Protein AF-E7G6B2-F1 (afdb_monomer)

pLDDT: mean 91.94, std 8.9, range [51.59, 98.62]

Organism: NCBI:txid100884

Radius of gyration: 16.3 Å; Cα contacts (8 Å, |Δi|>4): 156; chains: 1; bounding box: 40×24×42 Å

Secondary structure (DSSP, 8-state):
-HHHHHHHHHHHHHHHGGGSEEE--STTSPPEEGGGGGGSHHHHHHHHHHHHHHH---THHHHHHHHHHHHHHHHHHHHHHHHHHIIIIISS--HHHHHHTB-HHHHHHHHHHHHHHHHHHHHHHHHHT--

Solvent-accessible surface area (backbone atoms only — not comparable to full-atom values): 6876 Å² total; per-residue (Å²): 108,76,66,46,52,53,51,49,50,41,48,49,59,26,56,57,40,24,81,36,54,23,35,33,70,47,95,92,46,70,74,39,42,38,55,61,52,62,74,36,68,65,34,44,50,14,52,51,32,26,53,47,20,55,71,49,82,60,60,72,54,15,55,50,40,19,48,51,7,47,52,38,36,56,54,41,54,52,48,44,55,60,44,59,52,24,87,75,74,66,74,48,87,47,69,67,58,36,61,69,24,46,34,73,47,38,58,50,27,55,49,36,47,52,51,36,44,52,52,49,52,57,58,50,55,58,48,72,75,74,110

Foldseek 3Di:
DVLLVVLVVLLVVLVVLQQDFFFQQDDPGDTDGNCVLVVDVQLVCLSVQLNQLSPDDPQVVSLVSNLSSLVSNLVSLVVCLQPVCCVRPDVDTDNVNSVVGTDPSSVVSNVSSVVSSVSSVVSSVVVVVVD

Sequence (131 aa):
MKRKIIMSVALSLSLLTMLLPWFGGMKGVEEVYGVILLDNPVALTCIILAFVGIWTNFGYNSEIIGSIGMIGIIVMEIYEFMTWHILTISGQFDLNLSIALCYPEFYLALVCIVVTYIIYKYTNKKMNLTQ

Structure (mmCIF, N/CA/C/O backbone):
data_AF-E7G6B2-F1
#
_entry.id   AF-E7G6B2-F1
#
loop_
_atom_site.group_PDB
_atom_site.id
_atom_site.type_symbol
_atom_site.label_atom_id
_atom_site.label_alt_id
_atom_site.label_comp_id
_atom_site.label_asym_id
_atom_site.label_entity_id
_atom_site.label_seq_id
_atom_site.pdbx_PDB_ins_code
_atom_site.Cartn_x
_atom_site.Cartn_y
_atom_site.Cartn_z
_atom_site.occupancy
_atom_site.B_iso_or_equiv
_atom_site.auth_seq_id
_atom_site.auth_comp_id
_atom_site.auth_asym_id
_atom_site.auth_atom_id
_atom_site.pdbx_PDB_model_num
ATOM 1 N N . MET A 1 1 ? -12.379 -4.450 21.801 1.00 82.56 1 MET A N 1
ATOM 2 C CA . MET A 1 1 ? -11.326 -5.475 21.605 1.00 82.56 1 MET A CA 1
ATOM 3 C C . MET A 1 1 ? -11.567 -6.366 20.389 1.00 82.56 1 MET A C 1
ATOM 5 O O . MET A 1 1 ? -10.812 -6.222 19.442 1.00 82.56 1 MET A O 1
ATOM 9 N N . LYS A 1 2 ? -12.627 -7.195 20.331 1.00 85.75 2 LYS A N 1
ATOM 10 C CA . LYS A 1 2 ? -12.868 -8.127 19.197 1.00 85.75 2 LYS A CA 1
ATOM 11 C C . LYS A 1 2 ? -12.758 -7.485 17.799 1.00 85.75 2 LYS A C 1
ATOM 13 O O . LYS A 1 2 ? -12.092 -8.022 16.928 1.00 85.75 2 LYS A O 1
ATOM 18 N N . ARG A 1 3 ? -13.343 -6.298 17.603 1.00 85.88 3 ARG A N 1
ATOM 19 C CA . ARG A 1 3 ? -13.288 -5.559 16.324 1.00 85.88 3 ARG A CA 1
ATOM 20 C C . ARG A 1 3 ? -11.881 -5.091 15.941 1.00 85.88 3 ARG A C 1
ATOM 22 O O . ARG A 1 3 ? -11.506 -5.216 14.787 1.00 85.88 3 ARG A O 1
ATOM 29 N N . LYS A 1 4 ? -11.098 -4.595 16.907 1.00 90.81 4 LYS A N 1
ATOM 30 C CA . LYS A 1 4 ? -9.705 -4.168 16.682 1.00 90.81 4 LYS A CA 1
ATOM 31 C C . LYS A 1 4 ? -8.833 -5.336 16.233 1.00 90.81 4 LYS A C 1
ATOM 33 O O . LYS A 1 4 ? -8.022 -5.173 15.331 1.00 90.81 4 LYS A O 1
ATOM 38 N N . ILE A 1 5 ? -9.068 -6.517 16.810 1.00 93.00 5 ILE A N 1
ATOM 39 C CA . ILE A 1 5 ? -8.406 -7.759 16.401 1.00 93.00 5 ILE A CA 1
ATOM 40 C C . ILE A 1 5 ? -8.776 -8.097 14.954 1.00 93.00 5 ILE A C 1
ATOM 42 O O . ILE A 1 5 ? -7.878 -8.287 14.149 1.00 93.00 5 ILE A O 1
ATOM 46 N N . ILE A 1 6 ? -10.067 -8.087 14.598 1.00 92.06 6 ILE A N 1
ATOM 47 C CA . ILE A 1 6 ? -10.513 -8.357 13.217 1.00 92.06 6 ILE A CA 1
ATOM 48 C C . ILE A 1 6 ? -9.863 -7.386 12.221 1.00 92.06 6 ILE A C 1
ATOM 50 O O . ILE A 1 6 ? -9.334 -7.824 11.207 1.00 92.06 6 ILE A O 1
ATOM 54 N N . MET A 1 7 ? -9.854 -6.083 12.523 1.00 94.25 7 MET A N 1
ATOM 55 C CA . MET A 1 7 ? -9.229 -5.070 11.660 1.00 94.25 7 MET A CA 1
ATOM 56 C C . MET A 1 7 ? -7.711 -5.253 11.554 1.00 94.25 7 MET A C 1
ATOM 58 O O . MET A 1 7 ? -7.160 -5.094 10.472 1.00 94.25 7 MET A O 1
ATOM 62 N N . SER A 1 8 ? -7.043 -5.624 12.650 1.00 95.50 8 SER A N 1
ATOM 63 C CA . SER A 1 8 ? -5.602 -5.907 12.633 1.00 95.50 8 SER A CA 1
ATOM 64 C C . SER A 1 8 ? -5.293 -7.141 11.792 1.00 95.50 8 SER A C 1
ATOM 66 O O . SER A 1 8 ? -4.375 -7.099 10.990 1.00 95.50 8 SER A O 1
ATOM 68 N N . VAL A 1 9 ? -6.088 -8.208 11.921 1.00 95.50 9 VAL A N 1
ATOM 69 C CA . VAL A 1 9 ? -5.939 -9.423 11.107 1.00 95.50 9 VAL A CA 1
ATOM 70 C C . VAL A 1 9 ? -6.158 -9.113 9.628 1.00 95.50 9 VAL A C 1
ATOM 72 O O . VAL A 1 9 ? -5.355 -9.540 8.809 1.00 95.50 9 VAL A O 1
ATOM 75 N N . ALA A 1 10 ? -7.191 -8.339 9.280 1.00 96.19 10 ALA A N 1
ATOM 76 C CA . ALA A 1 10 ? -7.437 -7.926 7.898 1.00 96.19 10 ALA A CA 1
ATOM 77 C C . ALA A 1 10 ? -6.262 -7.114 7.325 1.00 96.19 10 ALA A C 1
ATOM 79 O O . ALA A 1 10 ? -5.782 -7.426 6.239 1.00 96.19 10 ALA A O 1
ATOM 80 N N . LEU A 1 11 ? -5.747 -6.141 8.090 1.00 97.69 11 LEU A N 1
ATOM 81 C CA . LEU A 1 11 ? -4.570 -5.362 7.701 1.00 97.69 11 LEU A CA 1
ATOM 82 C C . LEU A 1 11 ? -3.326 -6.247 7.546 1.00 97.69 11 LEU A C 1
ATOM 84 O O . LEU A 1 11 ? -2.618 -6.134 6.553 1.00 97.69 11 LEU A O 1
ATOM 88 N N . SER A 1 12 ? -3.064 -7.159 8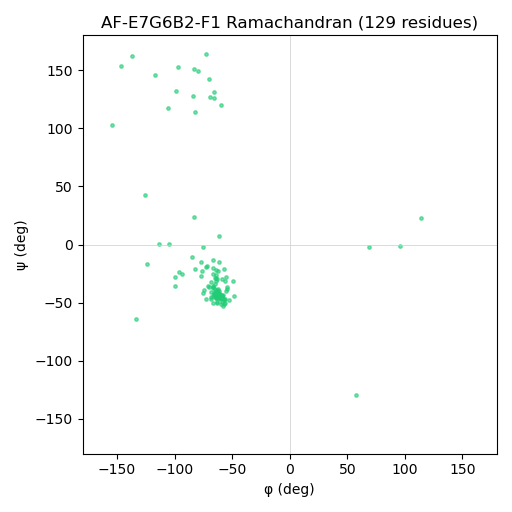.483 1.00 97.44 12 SER A N 1
ATOM 89 C CA . SER A 1 12 ? -1.939 -8.090 8.379 1.00 97.44 12 SER A CA 1
ATOM 90 C C . SER A 1 12 ? -2.055 -8.987 7.150 1.00 97.44 12 SER A C 1
ATOM 92 O O . SER A 1 12 ? -1.079 -9.129 6.427 1.00 97.44 12 SER A O 1
ATOM 94 N N . LEU A 1 13 ? -3.237 -9.544 6.866 1.00 96.31 13 LEU A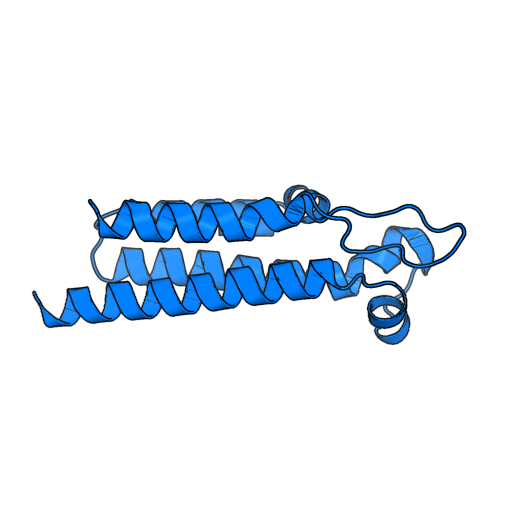 N 1
ATOM 95 C CA . LEU A 1 13 ? -3.463 -10.356 5.668 1.00 96.31 13 LEU A CA 1
ATOM 96 C C . LEU A 1 13 ? -3.237 -9.553 4.382 1.00 96.31 13 LEU A C 1
ATOM 98 O O . LEU A 1 13 ? -2.620 -10.079 3.462 1.00 96.31 13 LEU A O 1
ATOM 102 N N . SER A 1 14 ? -3.668 -8.287 4.329 1.00 96.88 14 SER A N 1
ATOM 103 C CA . SER A 1 14 ? -3.372 -7.428 3.178 1.00 96.88 14 SER A CA 1
ATOM 104 C C . SER A 1 14 ? -1.893 -7.073 3.061 1.00 96.88 14 SER A C 1
ATOM 106 O O . SER A 1 14 ? -1.409 -6.942 1.955 1.00 96.88 14 SER A O 1
ATOM 108 N N . LEU A 1 15 ? -1.150 -6.942 4.162 1.00 97.38 15 LEU A N 1
ATOM 109 C CA . LEU A 1 15 ? 0.291 -6.670 4.092 1.00 97.38 15 LEU A CA 1
ATOM 110 C C . LEU A 1 15 ? 1.103 -7.925 3.738 1.00 97.38 15 LEU A C 1
ATOM 112 O O . LEU A 1 15 ? 2.162 -7.820 3.133 1.00 97.38 15 LEU A O 1
ATOM 116 N N . LEU A 1 16 ? 0.615 -9.127 4.067 1.00 97.19 16 LEU A N 1
ATOM 117 C CA . LEU A 1 16 ? 1.293 -10.381 3.716 1.00 97.19 16 LEU A CA 1
ATOM 118 C C . LEU A 1 16 ? 1.371 -10.618 2.202 1.00 97.19 16 LEU A C 1
ATOM 120 O O . LEU A 1 16 ? 2.260 -11.343 1.760 1.00 97.19 16 LEU A O 1
ATOM 124 N N . THR A 1 17 ? 0.509 -9.993 1.395 1.00 96.69 17 THR A N 1
ATOM 125 C CA . THR A 1 17 ? 0.611 -10.064 -0.073 1.00 96.69 17 THR A CA 1
ATOM 126 C C . THR A 1 17 ? 1.860 -9.361 -0.613 1.00 96.69 17 THR A C 1
ATOM 128 O O . THR A 1 17 ? 2.228 -9.596 -1.760 1.00 96.69 17 THR A O 1
ATOM 131 N N . MET A 1 18 ? 2.555 -8.549 0.195 1.00 97.00 18 MET A N 1
ATOM 132 C CA . MET A 1 18 ? 3.861 -7.972 -0.155 1.00 97.00 18 MET A CA 1
ATOM 133 C C . MET A 1 18 ? 4.967 -9.028 -0.275 1.00 97.00 18 MET A C 1
ATOM 135 O O . MET A 1 18 ? 5.984 -8.780 -0.914 1.00 97.00 18 MET A O 1
ATOM 139 N N . LEU A 1 19 ? 4.781 -10.212 0.319 1.00 96.88 19 LEU A N 1
ATOM 140 C CA . LEU A 1 19 ? 5.724 -11.331 0.204 1.00 96.88 19 LEU A CA 1
ATOM 141 C C . LEU A 1 19 ? 5.652 -12.039 -1.157 1.00 96.88 19 LEU A C 1
ATOM 143 O O . LEU A 1 19 ? 6.398 -12.985 -1.391 1.00 96.88 19 LEU A O 1
ATOM 147 N N . LEU A 1 20 ? 4.742 -11.611 -2.031 1.00 96.81 20 LEU A N 1
ATOM 148 C CA . LEU A 1 20 ? 4.576 -12.139 -3.377 1.00 96.81 20 LEU A CA 1
ATOM 149 C C . LEU A 1 20 ? 5.315 -11.255 -4.399 1.00 96.81 20 LEU A C 1
ATOM 151 O O . LEU A 1 20 ? 5.471 -10.049 -4.162 1.00 96.81 20 LEU A O 1
ATOM 155 N N . PRO A 1 21 ? 5.746 -11.821 -5.539 1.00 96.38 21 PRO A N 1
ATOM 156 C CA . PRO A 1 21 ? 6.301 -11.035 -6.634 1.00 96.38 21 PRO A CA 1
ATOM 157 C C . PRO A 1 21 ? 5.212 -10.129 -7.218 1.00 96.38 21 PRO A C 1
ATOM 159 O O . PRO A 1 21 ? 4.137 -10.596 -7.577 1.00 96.38 21 PRO A O 1
ATOM 162 N N . TRP A 1 22 ? 5.465 -8.825 -7.302 1.00 96.44 22 TRP A N 1
ATOM 163 C CA . TRP A 1 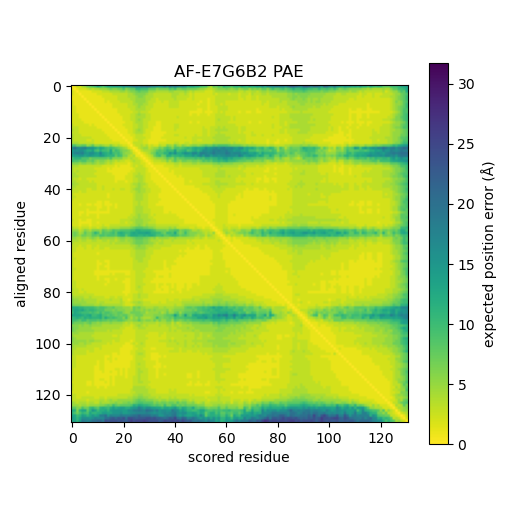22 ? 4.525 -7.857 -7.880 1.00 96.44 22 TRP A CA 1
ATOM 164 C C . TRP A 1 22 ? 4.884 -7.503 -9.317 1.00 96.44 22 TRP A C 1
ATOM 166 O O . TRP A 1 22 ? 3.986 -7.318 -10.141 1.00 96.44 22 TRP A O 1
ATOM 176 N N . PHE A 1 23 ? 6.180 -7.439 -9.632 1.00 95.00 23 PHE A N 1
ATOM 177 C CA . PHE A 1 23 ? 6.665 -7.032 -10.949 1.00 95.00 23 PHE A CA 1
ATOM 178 C C . PHE A 1 23 ? 7.814 -7.913 -11.452 1.00 95.00 23 PHE A C 1
ATOM 180 O O . PHE A 1 23 ? 8.464 -8.605 -10.670 1.00 95.00 23 PHE A O 1
ATOM 187 N N . GLY A 1 24 ? 8.080 -7.866 -12.760 1.00 90.50 24 GLY A N 1
ATOM 188 C CA . GLY A 1 24 ? 9.209 -8.566 -13.391 1.00 90.50 24 GLY A CA 1
ATOM 189 C C . GLY A 1 24 ? 8.822 -9.687 -14.360 1.00 90.50 24 GLY A C 1
ATOM 190 O O . GLY A 1 24 ? 9.637 -10.555 -14.639 1.00 90.50 24 GLY A O 1
ATOM 191 N N . GLY A 1 25 ? 7.605 -9.668 -14.916 1.00 78.69 25 GLY A N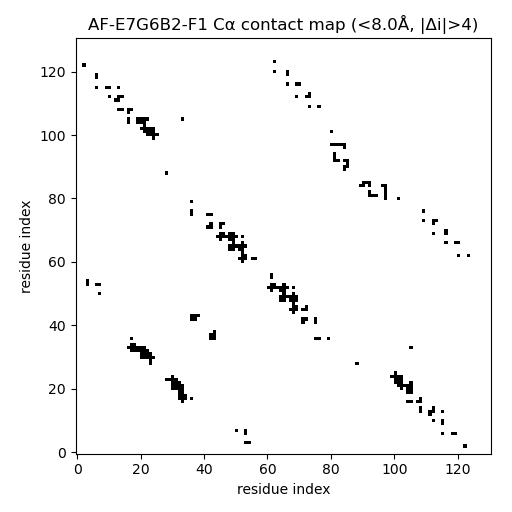 1
ATOM 192 C CA . GLY A 1 25 ? 7.055 -10.724 -15.786 1.00 78.69 25 GLY A CA 1
ATOM 193 C C . GLY A 1 25 ? 7.769 -11.031 -17.116 1.00 78.69 25 GLY A C 1
ATOM 194 O O . GLY A 1 25 ? 7.238 -11.807 -17.910 1.00 78.69 25 GLY A O 1
ATOM 195 N N . MET A 1 26 ? 8.943 -10.454 -17.406 1.00 81.50 26 MET A N 1
ATOM 196 C CA . MET A 1 26 ? 9.695 -10.703 -18.647 1.00 81.50 26 MET A CA 1
ATOM 197 C C . MET A 1 26 ? 11.053 -11.356 -18.397 1.00 81.50 26 MET A C 1
ATOM 199 O O . MET A 1 26 ? 11.773 -11.048 -17.452 1.00 81.50 26 MET A O 1
ATOM 203 N N . LYS A 1 27 ? 11.458 -12.210 -19.343 1.00 76.38 27 LYS A N 1
ATOM 204 C CA . LYS A 1 27 ? 12.762 -12.876 -19.329 1.00 76.38 27 LYS A CA 1
ATOM 205 C C . LYS A 1 27 ? 13.900 -11.847 -19.338 1.00 76.38 27 LYS A C 1
ATOM 207 O O . LYS A 1 27 ? 14.038 -11.092 -20.296 1.00 76.38 27 LYS A O 1
ATOM 212 N N . GLY A 1 28 ? 14.740 -11.883 -18.304 1.00 77.69 28 GLY A N 1
ATOM 213 C CA . GLY A 1 28 ? 15.875 -10.969 -18.136 1.00 77.69 28 GLY A CA 1
ATOM 214 C C . GLY A 1 28 ? 15.585 -9.748 -17.258 1.00 77.69 28 GLY A C 1
ATOM 215 O O . GLY A 1 28 ? 16.500 -8.964 -17.032 1.00 77.69 28 GLY A O 1
ATOM 216 N N . VAL A 1 29 ? 14.358 -9.605 -16.748 1.00 83.38 29 VAL A N 1
ATOM 217 C CA . VAL A 1 29 ? 14.007 -8.648 -15.692 1.00 83.38 29 VAL A CA 1
ATOM 218 C C . VAL A 1 29 ? 13.976 -9.400 -14.361 1.00 83.38 29 VAL A C 1
ATOM 220 O O . VAL A 1 29 ? 13.419 -10.494 -14.288 1.00 83.38 29 VAL A O 1
ATOM 223 N N . GLU A 1 30 ? 14.613 -8.850 -13.329 1.00 86.00 30 GLU A N 1
ATOM 224 C CA . GLU A 1 30 ? 14.584 -9.428 -11.982 1.00 86.00 30 GLU A CA 1
ATOM 225 C C . GLU A 1 30 ? 13.187 -9.280 -11.361 1.00 86.00 30 GLU A C 1
ATOM 227 O O . GLU A 1 30 ? 12.504 -8.274 -11.569 1.00 86.00 30 GLU A O 1
ATOM 232 N N . GLU A 1 31 ? 12.749 -10.295 -10.616 1.00 92.00 31 GLU A N 1
ATOM 233 C CA . GLU A 1 31 ? 11.471 -10.251 -9.909 1.00 92.00 31 GLU A CA 1
ATOM 234 C C . GLU A 1 31 ? 11.530 -9.242 -8.764 1.00 92.00 31 GLU A C 1
ATOM 236 O O . GLU A 1 31 ? 12.388 -9.315 -7.884 1.00 92.00 31 GLU A O 1
ATOM 241 N N . VAL A 1 32 ? 10.566 -8.327 -8.745 1.00 94.06 32 VAL A N 1
ATOM 242 C CA . VAL A 1 32 ? 10.421 -7.332 -7.687 1.00 94.06 32 VAL A CA 1
ATOM 243 C C . VAL A 1 32 ? 9.247 -7.727 -6.807 1.00 94.06 32 VAL A C 1
ATOM 245 O O . VAL A 1 32 ? 8.098 -7.792 -7.252 1.00 94.06 32 VAL A O 1
ATOM 248 N N . TYR A 1 33 ? 9.545 -7.991 -5.540 1.00 96.12 33 TYR A N 1
ATOM 249 C CA . TYR A 1 33 ? 8.561 -8.345 -4.524 1.00 96.12 33 TYR A CA 1
ATOM 250 C C . TYR A 1 33 ? 7.918 -7.095 -3.930 1.00 96.12 33 TYR A C 1
ATOM 252 O O . TYR A 1 33 ? 8.559 -6.051 -3.813 1.00 96.12 33 TYR A O 1
ATOM 260 N N . GLY A 1 34 ? 6.672 -7.217 -3.475 1.00 96.56 34 GLY A N 1
ATOM 261 C CA . GLY A 1 34 ? 5.937 -6.102 -2.874 1.00 96.56 34 GLY A CA 1
ATOM 262 C C . GLY A 1 34 ? 6.553 -5.507 -1.611 1.00 96.56 34 GLY A C 1
ATOM 263 O O . GLY A 1 34 ? 6.214 -4.390 -1.228 1.00 96.56 34 GLY A O 1
ATOM 264 N N . VAL A 1 35 ? 7.499 -6.207 -0.980 1.00 96.75 35 VAL A N 1
ATOM 265 C CA . VAL A 1 35 ? 8.307 -5.665 0.121 1.00 96.75 35 VAL A CA 1
ATOM 266 C C . VAL A 1 35 ? 9.068 -4.394 -0.260 1.00 96.75 35 VAL A C 1
ATOM 268 O O . VAL A 1 35 ? 9.359 -3.617 0.643 1.00 96.75 35 VAL A O 1
ATOM 271 N N . ILE A 1 36 ? 9.305 -4.128 -1.554 1.00 94.62 36 ILE A N 1
ATOM 272 C CA . ILE A 1 36 ? 9.873 -2.854 -2.031 1.00 94.62 36 ILE A CA 1
ATOM 273 C C . ILE A 1 36 ? 9.057 -1.643 -1.559 1.00 94.62 36 ILE A C 1
ATOM 275 O O . ILE A 1 36 ? 9.606 -0.572 -1.315 1.00 94.62 36 ILE A O 1
ATOM 279 N N . LEU A 1 37 ? 7.750 -1.816 -1.325 1.00 96.44 37 LEU A N 1
ATOM 280 C CA . LEU A 1 37 ? 6.907 -0.755 -0.788 1.00 96.44 37 LEU A CA 1
ATOM 281 C C . LEU A 1 37 ? 7.413 -0.254 0.577 1.00 96.44 37 LEU A C 1
ATOM 283 O O . LEU A 1 37 ? 7.235 0.915 0.908 1.00 96.44 37 LEU A O 1
ATOM 287 N N . LEU A 1 38 ? 8.058 -1.115 1.372 1.00 96.44 38 LEU A N 1
ATOM 288 C CA . LEU A 1 38 ? 8.594 -0.763 2.689 1.00 96.44 38 LEU A CA 1
ATOM 289 C C . LEU A 1 38 ? 9.845 0.121 2.616 1.00 96.44 38 LEU A C 1
ATOM 291 O O . LEU A 1 38 ? 10.135 0.815 3.592 1.00 96.44 38 LEU A O 1
ATOM 295 N N . ASP A 1 39 ? 10.536 0.152 1.474 1.00 94.75 39 ASP A N 1
ATOM 296 C CA . ASP A 1 39 ? 11.653 1.073 1.237 1.00 94.75 39 ASP A CA 1
ATOM 297 C C . ASP A 1 39 ? 11.157 2.515 1.065 1.00 94.75 39 ASP A C 1
ATOM 299 O O . ASP A 1 39 ? 11.912 3.475 1.248 1.00 94.75 39 ASP A O 1
ATOM 303 N N . ASN A 1 40 ? 9.865 2.691 0.767 1.00 95.38 40 ASN A N 1
ATOM 304 C CA . ASN A 1 40 ? 9.251 4.000 0.696 1.00 95.38 40 ASN A CA 1
ATOM 305 C C . ASN A 1 40 ? 8.846 4.501 2.102 1.00 95.38 40 ASN A C 1
ATOM 307 O O . ASN A 1 40 ? 7.902 3.979 2.711 1.00 95.38 40 ASN A O 1
ATOM 311 N N . PRO A 1 41 ? 9.473 5.575 2.624 1.00 96.69 41 PRO A N 1
ATOM 312 C CA . PRO A 1 41 ? 9.190 6.067 3.973 1.00 96.69 41 PRO A CA 1
ATOM 313 C C . PRO A 1 41 ? 7.753 6.583 4.136 1.00 96.69 41 PRO A C 1
ATOM 315 O O . PRO A 1 41 ? 7.206 6.559 5.243 1.00 96.69 41 PRO A O 1
ATOM 318 N N . VAL A 1 42 ? 7.118 7.032 3.047 1.00 97.75 42 VAL A N 1
ATOM 319 C CA . VAL A 1 42 ? 5.710 7.445 3.057 1.00 97.75 42 VAL A CA 1
ATOM 320 C C . VAL A 1 42 ? 4.817 6.230 3.269 1.00 97.75 42 VAL A C 1
ATOM 322 O O . VAL A 1 42 ? 3.963 6.258 4.153 1.00 97.75 42 VAL A O 1
ATOM 325 N N . ALA A 1 43 ? 5.054 5.138 2.538 1.00 97.56 43 ALA A N 1
ATOM 326 C CA . ALA A 1 43 ? 4.281 3.911 2.696 1.00 97.56 43 ALA A CA 1
ATOM 327 C C . ALA A 1 43 ? 4.419 3.333 4.110 1.00 97.56 43 ALA A C 1
ATOM 329 O O . ALA A 1 43 ? 3.413 3.004 4.743 1.00 97.56 43 ALA A O 1
ATOM 330 N N . LEU A 1 44 ? 5.639 3.308 4.657 1.00 98.06 44 LEU A N 1
ATOM 331 C CA . LEU A 1 44 ? 5.878 2.875 6.034 1.00 98.06 44 LEU A CA 1
ATOM 332 C C . LEU A 1 44 ? 5.112 3.745 7.045 1.00 98.06 44 LEU A C 1
ATOM 334 O O . LEU A 1 44 ? 4.469 3.227 7.962 1.00 98.06 44 LEU A O 1
ATOM 338 N N . THR A 1 45 ? 5.113 5.066 6.848 1.00 98.44 45 THR A N 1
ATOM 339 C CA . THR A 1 45 ? 4.342 6.002 7.680 1.00 98.44 45 THR A CA 1
ATOM 340 C C . THR A 1 45 ? 2.842 5.709 7.594 1.00 98.44 45 THR A C 1
ATOM 342 O O . THR A 1 45 ? 2.157 5.675 8.616 1.00 98.44 45 THR A O 1
ATOM 345 N N . CYS A 1 46 ? 2.321 5.429 6.400 1.00 98.56 46 CYS A N 1
ATOM 346 C CA . CYS A 1 46 ? 0.920 5.076 6.190 1.00 98.56 46 CYS A CA 1
ATOM 347 C C . CYS A 1 46 ? 0.528 3.763 6.889 1.00 98.56 46 CYS A C 1
ATOM 349 O O . CYS A 1 46 ? -0.533 3.705 7.515 1.00 98.56 46 CYS A O 1
ATOM 351 N N . ILE A 1 47 ? 1.398 2.748 6.876 1.00 98.44 47 ILE A N 1
ATOM 352 C CA . ILE A 1 47 ? 1.204 1.492 7.623 1.00 98.44 47 ILE A CA 1
ATOM 353 C C . ILE A 1 47 ? 1.118 1.761 9.129 1.00 98.44 47 ILE A C 1
ATOM 355 O O . ILE A 1 47 ? 0.203 1.271 9.800 1.00 98.44 47 ILE A O 1
ATOM 359 N N . ILE A 1 48 ? 2.018 2.591 9.662 1.00 98.19 48 ILE A N 1
ATOM 360 C CA . ILE A 1 48 ? 2.003 2.981 11.077 1.00 98.19 48 ILE A CA 1
ATOM 361 C C . ILE A 1 48 ? 0.707 3.728 11.413 1.00 98.19 48 ILE A C 1
ATOM 363 O O . ILE A 1 48 ? 0.051 3.397 12.401 1.00 98.19 48 ILE A O 1
ATOM 367 N N . LEU A 1 49 ? 0.288 4.692 10.587 1.00 98.06 49 LEU A N 1
ATOM 368 C CA . LEU A 1 49 ? -0.963 5.432 10.787 1.00 98.06 49 LEU A CA 1
ATOM 369 C C . LEU A 1 49 ? -2.188 4.510 10.756 1.00 98.06 49 LEU A C 1
ATOM 371 O O . LEU A 1 49 ? -3.067 4.647 11.607 1.00 98.06 49 LEU A O 1
ATOM 375 N N . ALA A 1 50 ? -2.236 3.538 9.840 1.00 97.75 50 ALA A N 1
ATOM 376 C CA . ALA A 1 50 ? -3.311 2.550 9.786 1.00 97.75 50 ALA A CA 1
ATOM 377 C C . ALA A 1 50 ? -3.390 1.748 11.097 1.00 97.75 50 ALA A C 1
ATOM 379 O O . ALA A 1 50 ? -4.465 1.612 11.688 1.00 97.75 50 ALA A O 1
ATOM 380 N N . PHE A 1 51 ? -2.244 1.290 11.608 1.00 96.81 51 PHE A N 1
ATOM 381 C CA . PHE A 1 51 ? -2.169 0.573 12.879 1.00 96.81 51 PHE A CA 1
ATOM 382 C C . PHE A 1 51 ? -2.580 1.450 14.074 1.00 96.81 51 PHE A C 1
ATOM 384 O O . PHE A 1 51 ? -3.406 1.040 14.896 1.00 96.81 51 PHE A O 1
ATOM 391 N N . VAL A 1 52 ? -2.076 2.686 14.149 1.00 95.88 52 VAL A N 1
ATOM 392 C CA . VAL A 1 52 ? -2.439 3.669 15.184 1.00 95.88 52 VAL A CA 1
ATOM 393 C C . VAL A 1 52 ? -3.941 3.954 15.153 1.00 95.88 52 VAL A C 1
ATOM 395 O O . VAL A 1 52 ? -4.588 3.947 16.202 1.00 95.88 52 VAL A O 1
ATOM 398 N N . GLY A 1 53 ? -4.531 4.141 13.973 1.00 95.12 53 GLY A N 1
ATOM 399 C CA . GLY A 1 53 ? -5.966 4.375 13.807 1.00 95.12 53 GLY A CA 1
ATOM 400 C C . GLY A 1 53 ? -6.845 3.195 14.234 1.00 95.12 53 GLY A C 1
ATOM 401 O O . GLY A 1 53 ? -7.972 3.400 14.682 1.00 95.12 53 GLY A O 1
ATOM 402 N N . ILE A 1 54 ? -6.346 1.958 14.148 1.00 94.81 54 ILE A N 1
ATOM 403 C CA . ILE A 1 54 ? -7.045 0.759 14.644 1.00 94.81 54 ILE A CA 1
ATOM 404 C C . ILE A 1 54 ? -6.974 0.664 16.176 1.00 94.81 54 ILE A C 1
ATOM 406 O O . ILE A 1 54 ? -7.954 0.288 16.832 1.00 94.81 54 ILE A O 1
ATOM 410 N N . TRP A 1 55 ? -5.815 0.970 16.763 1.00 94.25 55 TRP A N 1
ATOM 411 C CA . TRP A 1 55 ? -5.545 0.685 18.174 1.00 94.25 55 TRP A CA 1
ATOM 412 C C . TRP A 1 55 ? -5.844 1.835 19.130 1.00 94.25 55 TRP A C 1
ATOM 414 O O . TRP A 1 55 ? -6.206 1.572 20.281 1.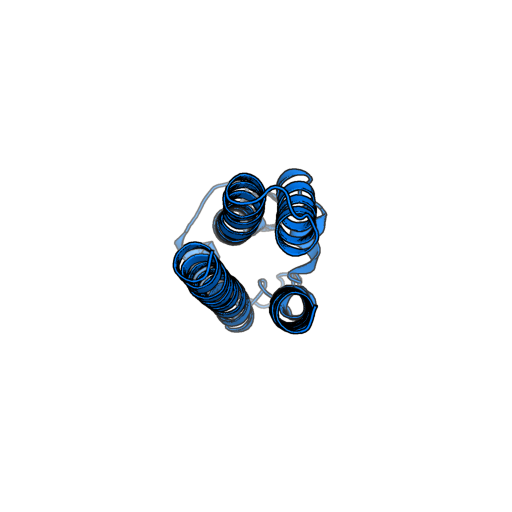00 94.25 55 TRP A O 1
ATOM 424 N N . THR A 1 56 ? -5.811 3.081 18.673 1.00 89.69 56 THR A N 1
ATOM 425 C CA . THR A 1 56 ? -6.182 4.244 19.493 1.00 89.69 56 THR A CA 1
ATOM 426 C C . THR A 1 56 ? -7.698 4.324 19.733 1.00 89.69 56 THR A C 1
ATOM 428 O O . THR A 1 56 ? -8.489 3.609 19.119 1.00 89.69 56 THR A O 1
ATOM 431 N N . ASN A 1 57 ? -8.109 5.128 20.716 1.00 82.75 57 ASN A N 1
ATOM 432 C CA . ASN A 1 57 ? -9.514 5.367 21.078 1.00 82.75 57 ASN A CA 1
ATOM 433 C C . ASN A 1 57 ? -9.823 6.874 21.076 1.00 82.75 57 ASN A C 1
ATOM 435 O O . ASN A 1 57 ? -10.493 7.378 21.970 1.00 82.75 57 ASN A O 1
ATOM 439 N N . PHE A 1 58 ? -9.332 7.610 20.084 1.00 82.88 58 PHE A N 1
ATOM 440 C CA . PHE A 1 58 ? -9.566 9.051 19.942 1.00 82.88 58 PHE A CA 1
ATOM 441 C C . PHE A 1 58 ? -10.913 9.368 19.263 1.00 82.88 58 PHE A C 1
ATOM 443 O O . PHE A 1 58 ? -11.072 10.423 18.652 1.00 82.88 58 PHE A O 1
ATOM 450 N N . GLY A 1 59 ? -11.882 8.445 19.329 1.00 82.12 59 GLY A N 1
ATOM 451 C CA . GLY A 1 59 ? -13.182 8.572 18.669 1.00 82.12 59 GLY A CA 1
ATOM 452 C C . GLY A 1 59 ? -13.040 8.764 17.156 1.00 82.12 59 GLY A C 1
ATOM 453 O O . GLY A 1 59 ? -12.307 8.026 16.496 1.00 82.12 59 GLY A O 1
ATOM 454 N N . TYR A 1 60 ? -13.705 9.790 16.623 1.00 85.69 60 TYR A N 1
ATOM 455 C CA . TYR A 1 60 ? -13.671 10.145 15.200 1.00 85.69 60 TYR A CA 1
ATOM 456 C C . TYR A 1 60 ? -12.251 10.402 14.663 1.00 85.69 60 TYR A C 1
ATOM 458 O O . TYR A 1 60 ? -11.946 10.062 13.521 1.00 85.69 60 TYR A O 1
ATOM 466 N N . ASN A 1 61 ? -11.335 10.910 15.495 1.00 89.25 61 ASN A N 1
ATOM 467 C CA . ASN A 1 61 ? -9.953 11.143 15.071 1.00 89.25 61 ASN A CA 1
ATOM 468 C C . ASN A 1 61 ? -9.215 9.831 14.770 1.00 89.25 61 ASN A C 1
ATOM 470 O O . ASN A 1 61 ? -8.436 9.782 13.823 1.00 89.25 61 ASN A O 1
ATOM 474 N N . SER A 1 62 ? -9.482 8.753 15.518 1.00 90.62 62 SER A N 1
ATOM 475 C CA . SER A 1 62 ? -8.905 7.435 15.217 1.00 90.62 62 SER A CA 1
ATOM 476 C C . SER A 1 62 ? -9.380 6.917 13.860 1.00 90.62 62 SER A C 1
ATOM 478 O O . SER A 1 62 ? -8.567 6.383 13.109 1.00 90.62 62 SER A O 1
ATOM 480 N N . GLU A 1 63 ? -10.658 7.136 13.520 1.00 91.69 63 GLU A N 1
ATOM 481 C CA . GLU A 1 63 ? -11.223 6.790 12.209 1.00 91.69 63 GLU A CA 1
ATOM 482 C C . GLU A 1 63 ? -10.531 7.549 11.068 1.00 91.69 63 GLU A C 1
ATOM 484 O O . GLU A 1 63 ? -10.183 6.945 10.049 1.00 91.69 63 GLU A O 1
ATOM 489 N N . ILE A 1 64 ? -10.315 8.859 11.231 1.00 94.06 64 ILE A N 1
ATOM 490 C CA . ILE A 1 64 ? -9.614 9.680 10.236 1.00 94.06 64 ILE A CA 1
ATOM 491 C C . ILE A 1 64 ? -8.172 9.198 10.070 1.00 94.06 64 ILE A C 1
ATOM 493 O O . ILE A 1 64 ? -7.753 8.937 8.946 1.00 94.06 64 ILE A O 1
ATOM 497 N N . ILE A 1 65 ? -7.435 9.031 11.172 1.00 96.38 65 ILE A N 1
ATOM 498 C CA . ILE A 1 65 ? -6.030 8.599 11.154 1.00 96.38 65 ILE A CA 1
ATOM 499 C C . ILE A 1 65 ? -5.890 7.251 10.440 1.00 96.38 65 ILE A C 1
ATOM 501 O O . ILE A 1 65 ? -5.057 7.112 9.545 1.00 96.38 65 ILE A O 1
ATOM 505 N N . GLY A 1 66 ? -6.736 6.274 10.780 1.00 96.88 66 GLY A N 1
ATOM 506 C CA . GLY A 1 66 ? -6.694 4.963 10.134 1.00 96.88 66 GLY A CA 1
ATOM 507 C C . GLY A 1 66 ? -7.097 5.014 8.662 1.00 96.88 66 GLY A C 1
ATOM 508 O O . GLY A 1 66 ? -6.484 4.337 7.841 1.00 96.88 66 GLY A O 1
ATOM 509 N N . SER A 1 67 ? -8.067 5.864 8.306 1.00 96.75 67 SER A N 1
ATOM 510 C CA . SER A 1 67 ? -8.465 6.071 6.908 1.00 96.75 67 SER A CA 1
ATOM 511 C C . SER A 1 67 ? -7.339 6.693 6.084 1.00 96.75 67 SER A C 1
ATOM 513 O O . SER A 1 67 ? -7.077 6.222 4.983 1.00 96.75 67 SER A O 1
ATOM 515 N N . ILE A 1 68 ? -6.652 7.709 6.618 1.00 98.00 68 ILE A N 1
ATOM 516 C CA . ILE A 1 68 ? -5.482 8.327 5.977 1.00 98.00 68 ILE A CA 1
ATOM 517 C C . ILE A 1 68 ? -4.381 7.285 5.783 1.00 98.00 68 ILE A C 1
ATOM 519 O O . ILE A 1 68 ? -3.819 7.199 4.696 1.00 98.00 68 ILE A O 1
ATOM 523 N N . GLY A 1 69 ? -4.110 6.461 6.801 1.00 98.31 69 GLY A N 1
ATOM 524 C CA . GLY A 1 69 ?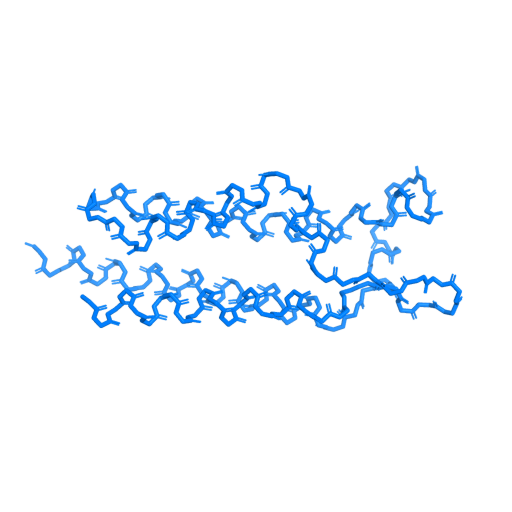 -3.142 5.372 6.697 1.00 98.31 69 GLY A CA 1
ATOM 525 C C . GLY A 1 69 ? -3.480 4.388 5.575 1.00 98.31 69 GLY A C 1
ATOM 526 O O . GLY A 1 69 ? -2.658 4.154 4.699 1.00 98.31 69 GLY A O 1
ATOM 527 N N . MET A 1 70 ? -4.705 3.859 5.543 1.00 98.38 70 MET A N 1
ATOM 528 C CA . MET A 1 70 ? -5.114 2.868 4.535 1.00 98.38 70 MET A CA 1
ATOM 529 C C . MET A 1 70 ? -5.198 3.442 3.114 1.00 98.38 70 MET A C 1
ATOM 531 O O . MET A 1 70 ? -4.748 2.793 2.175 1.00 98.38 70 MET A O 1
ATOM 535 N N . ILE A 1 71 ? -5.725 4.661 2.946 1.00 98.50 71 ILE A N 1
ATOM 536 C CA . ILE A 1 71 ? -5.723 5.355 1.646 1.00 98.50 71 ILE A CA 1
ATOM 537 C C . ILE A 1 71 ? -4.287 5.610 1.193 1.00 98.50 71 ILE A C 1
ATOM 539 O O . ILE A 1 71 ? -3.970 5.409 0.027 1.00 98.50 71 ILE A O 1
ATOM 543 N N . GLY A 1 72 ? -3.414 6.014 2.116 1.00 98.56 72 GLY A N 1
ATOM 544 C CA . GLY A 1 72 ? -2.001 6.208 1.838 1.00 98.56 72 GLY A CA 1
ATOM 545 C C . GLY A 1 72 ? -1.329 4.936 1.327 1.00 98.56 72 GLY A C 1
ATOM 546 O O . GLY A 1 72 ? -0.649 5.000 0.314 1.00 98.56 72 GLY A O 1
ATOM 547 N N . ILE A 1 73 ? -1.586 3.774 1.940 1.00 98.56 73 ILE A N 1
ATOM 548 C CA . ILE A 1 73 ? -1.065 2.486 1.444 1.00 98.56 73 ILE A CA 1
ATOM 549 C C . ILE A 1 73 ? -1.538 2.227 0.006 1.00 98.56 73 ILE A C 1
ATOM 551 O O . ILE A 1 73 ? -0.704 1.970 -0.853 1.00 98.56 73 ILE A O 1
ATOM 555 N N . ILE A 1 74 ? -2.839 2.376 -0.277 1.00 98.62 74 ILE A N 1
ATOM 556 C CA . ILE A 1 74 ? -3.403 2.194 -1.631 1.00 98.62 74 ILE A CA 1
ATOM 557 C C . ILE A 1 74 ? -2.705 3.109 -2.646 1.00 98.62 74 ILE A C 1
ATOM 559 O O . ILE A 1 74 ? -2.315 2.674 -3.726 1.00 98.62 74 ILE A O 1
ATOM 563 N N . VAL A 1 75 ? -2.544 4.389 -2.303 1.00 98.56 75 VAL A N 1
ATOM 564 C CA . VAL A 1 75 ? -1.875 5.366 -3.171 1.00 98.56 75 VAL A CA 1
ATOM 565 C C . VAL A 1 75 ? -0.415 4.984 -3.394 1.00 98.56 75 VAL A C 1
ATOM 567 O O . VAL A 1 75 ? 0.067 5.103 -4.516 1.00 98.56 75 VAL A O 1
ATOM 570 N N . MET A 1 76 ? 0.279 4.503 -2.362 1.00 98.31 76 MET A N 1
ATOM 571 C CA . MET A 1 76 ? 1.676 4.104 -2.479 1.00 98.31 76 MET A CA 1
ATOM 572 C C . MET A 1 76 ? 1.861 2.819 -3.290 1.00 98.31 76 MET A C 1
ATOM 574 O O . MET A 1 76 ? 2.818 2.737 -4.049 1.00 98.31 76 MET A O 1
ATOM 578 N N . GLU A 1 77 ? 0.946 1.852 -3.203 1.00 97.94 77 GLU A N 1
ATOM 579 C CA . GLU A 1 77 ? 0.957 0.670 -4.078 1.00 97.94 77 GLU A CA 1
ATOM 580 C C . GLU A 1 77 ? 0.787 1.063 -5.550 1.00 97.94 77 GLU A C 1
ATOM 582 O O . GLU A 1 77 ? 1.518 0.581 -6.415 1.00 97.94 77 GLU A O 1
ATOM 587 N N . ILE A 1 78 ? -0.136 1.987 -5.841 1.00 97.94 78 ILE A N 1
ATOM 588 C CA . ILE A 1 78 ? -0.334 2.518 -7.197 1.00 97.94 78 ILE A CA 1
ATOM 589 C C . ILE A 1 78 ? 0.898 3.301 -7.660 1.00 97.94 78 ILE A C 1
ATOM 591 O O . ILE A 1 78 ? 1.319 3.150 -8.805 1.00 97.94 78 ILE A O 1
ATOM 595 N N . TYR A 1 79 ? 1.480 4.126 -6.786 1.00 96.94 79 TYR A N 1
ATOM 596 C CA . TYR A 1 79 ? 2.715 4.851 -7.075 1.00 96.94 79 TYR A CA 1
ATOM 597 C C . TYR A 1 79 ? 3.832 3.881 -7.460 1.00 96.94 79 TYR A C 1
ATOM 599 O O . TYR A 1 79 ? 4.417 4.036 -8.527 1.00 96.94 79 TYR A O 1
ATOM 607 N N . GLU A 1 80 ? 4.057 2.841 -6.658 1.00 96.19 80 GLU A N 1
ATOM 608 C CA . GLU A 1 80 ? 5.105 1.859 -6.918 1.00 96.19 80 GLU A CA 1
ATOM 609 C C . GLU A 1 80 ? 4.868 1.133 -8.248 1.00 96.19 80 GLU A C 1
ATOM 611 O O . GLU A 1 80 ? 5.763 1.074 -9.087 1.00 96.19 80 GLU A O 1
ATOM 616 N N . PHE A 1 81 ? 3.634 0.699 -8.521 1.00 96.56 81 PHE A N 1
ATOM 617 C CA . PHE A 1 81 ? 3.247 0.142 -9.822 1.00 96.56 81 PHE A CA 1
ATOM 618 C C . PHE A 1 81 ? 3.561 1.077 -10.999 1.00 96.56 81 PHE A C 1
ATOM 620 O O . PHE A 1 81 ? 3.992 0.626 -12.063 1.00 96.56 81 PHE A O 1
ATOM 627 N N . MET A 1 82 ? 3.371 2.382 -10.818 1.00 94.94 82 MET A N 1
ATOM 628 C CA . MET A 1 82 ? 3.642 3.390 -11.840 1.00 94.94 82 MET A CA 1
ATOM 629 C C . MET A 1 82 ? 5.133 3.703 -12.014 1.00 94.94 82 MET A C 1
ATOM 631 O O . MET A 1 82 ? 5.504 4.232 -13.061 1.00 94.94 82 MET A O 1
ATOM 635 N N . THR A 1 83 ? 5.982 3.443 -11.015 1.00 94.06 83 THR A N 1
ATOM 636 C CA . THR A 1 83 ? 7.361 3.964 -11.006 1.00 94.06 83 THR A CA 1
ATOM 637 C C . THR A 1 83 ? 8.465 2.926 -10.870 1.00 94.06 83 THR A C 1
ATOM 639 O O . THR A 1 83 ? 9.607 3.252 -11.194 1.00 94.06 83 THR A O 1
ATOM 642 N N . TRP A 1 84 ? 8.175 1.694 -10.442 1.00 91.44 84 TRP A N 1
ATOM 643 C CA . TRP A 1 84 ? 9.197 0.679 -10.146 1.00 91.44 84 TRP A CA 1
ATOM 644 C C . TRP A 1 84 ? 10.155 0.436 -11.329 1.00 91.44 84 TRP A C 1
ATOM 646 O O . TRP A 1 84 ? 11.362 0.270 -11.147 1.00 91.44 84 TRP A O 1
ATOM 656 N N . HIS A 1 85 ? 9.633 0.477 -12.562 1.00 90.06 85 HIS A N 1
ATOM 657 C CA . HIS A 1 85 ? 10.392 0.209 -13.785 1.00 90.06 85 HIS A CA 1
ATOM 658 C C . HIS A 1 85 ? 11.286 1.386 -14.215 1.00 90.06 85 HIS A C 1
ATOM 660 O O . HIS A 1 85 ? 12.160 1.211 -15.064 1.00 90.06 85 HIS A O 1
ATOM 666 N N . ILE A 1 86 ? 11.081 2.594 -13.672 1.00 90.25 86 ILE A N 1
ATOM 667 C 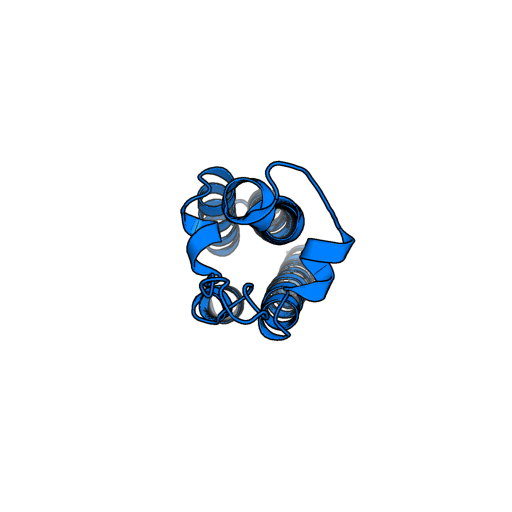CA . ILE A 1 86 ? 11.807 3.801 -14.096 1.00 90.25 86 ILE A CA 1
ATOM 668 C C . ILE A 1 86 ? 13.284 3.673 -13.733 1.00 90.25 86 ILE A C 1
ATOM 670 O O . ILE A 1 86 ? 14.145 3.872 -14.584 1.00 90.25 86 ILE A O 1
ATOM 674 N N . LEU A 1 87 ? 13.586 3.320 -12.484 1.00 81.19 87 LEU A N 1
ATOM 675 C CA . LEU A 1 87 ? 14.967 3.212 -12.006 1.00 81.19 87 LEU A CA 1
ATOM 676 C C . LEU A 1 87 ? 15.620 1.871 -12.360 1.00 81.19 87 LEU A C 1
ATOM 678 O O . LEU A 1 87 ? 16.844 1.780 -12.378 1.00 81.19 87 LEU A O 1
ATOM 682 N N . THR A 1 88 ? 14.819 0.843 -12.642 1.00 79.44 88 THR A N 1
ATOM 683 C CA . THR A 1 88 ? 15.302 -0.529 -12.850 1.00 79.44 88 THR A CA 1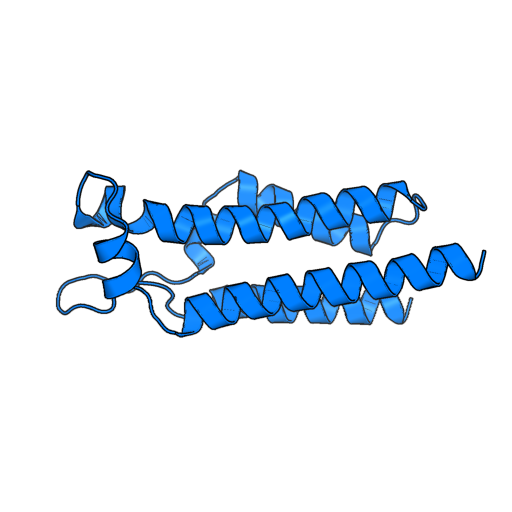
ATOM 684 C C . THR A 1 88 ? 15.428 -0.916 -14.325 1.00 79.44 88 THR A C 1
ATOM 686 O O . THR A 1 88 ? 16.268 -1.750 -14.652 1.00 79.44 88 THR A O 1
ATOM 689 N N . ILE A 1 89 ? 14.628 -0.323 -15.225 1.00 83.44 89 ILE A N 1
ATOM 690 C CA . ILE A 1 89 ? 14.525 -0.758 -16.630 1.00 83.44 89 ILE A CA 1
ATOM 691 C C . ILE A 1 89 ? 14.583 0.415 -17.613 1.00 83.44 89 ILE A C 1
ATOM 693 O O . ILE A 1 89 ? 15.469 0.465 -18.464 1.00 83.44 89 ILE A O 1
ATOM 697 N N . SER A 1 90 ? 13.603 1.321 -17.568 1.00 82.94 90 SER A N 1
ATOM 698 C CA . SER A 1 90 ? 13.291 2.206 -18.701 1.00 82.94 90 SER A CA 1
ATOM 699 C C . SER A 1 90 ? 13.928 3.591 -18.626 1.00 82.94 90 SER A C 1
ATOM 701 O O . SER A 1 90 ? 14.042 4.254 -19.654 1.00 82.94 90 SER A O 1
ATOM 703 N N . GLY A 1 91 ? 14.272 4.083 -17.432 1.00 86.75 91 GLY A N 1
ATOM 704 C CA . GLY A 1 91 ? 14.713 5.468 -17.213 1.00 86.75 91 GLY A CA 1
ATOM 705 C C . GLY A 1 91 ? 13.615 6.528 -17.395 1.00 86.75 91 GLY A C 1
ATOM 706 O O . GLY A 1 91 ? 13.869 7.712 -17.189 1.00 86.75 91 GLY A O 1
ATOM 707 N N . GLN A 1 92 ? 12.396 6.127 -17.770 1.00 90.88 92 GLN A N 1
ATOM 708 C CA . GLN A 1 92 ? 11.261 7.010 -18.052 1.00 90.88 92 GLN A CA 1
ATOM 709 C C . GLN A 1 92 ? 9.931 6.360 -17.663 1.00 90.88 92 GLN A C 1
ATOM 711 O O . GLN A 1 92 ? 9.809 5.135 -17.677 1.00 90.88 92 GLN A O 1
ATOM 716 N N . PHE A 1 93 ? 8.927 7.177 -17.349 1.00 92.62 93 PHE A N 1
ATOM 717 C CA . PHE A 1 93 ? 7.572 6.708 -17.054 1.00 92.62 93 PHE A CA 1
ATOM 718 C C . PHE A 1 93 ? 6.907 6.075 -18.291 1.00 92.62 93 PHE A C 1
ATOM 720 O O . PHE A 1 93 ? 6.910 6.679 -19.363 1.00 92.62 93 PHE A O 1
ATOM 727 N N . ASP A 1 94 ? 6.323 4.883 -18.133 1.00 93.94 94 ASP A N 1
ATOM 728 C CA . ASP A 1 94 ? 5.633 4.138 -19.190 1.00 93.94 94 ASP A CA 1
ATOM 729 C C . ASP A 1 94 ? 4.586 3.188 -18.588 1.00 93.94 94 ASP A C 1
ATOM 731 O O . ASP A 1 94 ? 4.887 2.093 -18.115 1.00 93.94 94 ASP A O 1
ATOM 735 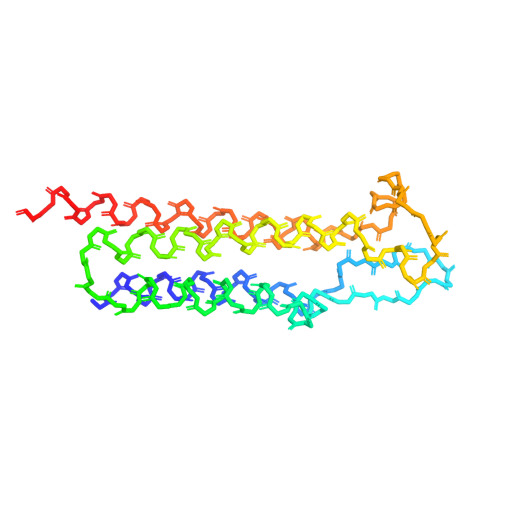N N . LEU A 1 95 ? 3.318 3.591 -18.667 1.00 93.69 95 LEU A N 1
ATOM 736 C CA . LEU A 1 95 ? 2.207 2.809 -18.131 1.00 93.69 95 LEU A CA 1
ATOM 737 C C . LEU A 1 95 ? 2.026 1.456 -18.840 1.00 93.69 95 LEU A C 1
ATOM 739 O O . LEU A 1 95 ? 1.593 0.490 -18.211 1.00 93.69 95 LEU A O 1
ATOM 743 N N . ASN A 1 96 ? 2.345 1.361 -20.136 1.00 93.69 96 ASN A N 1
ATOM 744 C CA . ASN A 1 96 ? 2.230 0.090 -20.851 1.00 93.69 96 ASN A CA 1
ATOM 745 C C . ASN A 1 96 ? 3.240 -0.913 -20.300 1.00 93.69 96 ASN A C 1
ATOM 747 O O . ASN A 1 96 ? 2.912 -2.089 -20.150 1.00 93.69 96 ASN A O 1
ATOM 751 N N . LEU A 1 97 ? 4.439 -0.437 -19.955 1.00 92.12 97 LEU A N 1
ATOM 752 C CA . LEU A 1 97 ? 5.466 -1.259 -19.333 1.00 92.12 97 LEU A CA 1
ATOM 753 C C . LEU A 1 97 ? 5.045 -1.710 -17.930 1.00 92.12 97 LEU A C 1
ATOM 755 O O . LEU A 1 97 ? 5.162 -2.899 -17.638 1.00 92.12 97 LEU A O 1
ATOM 759 N N . SER A 1 98 ? 4.485 -0.812 -17.106 1.00 93.31 98 SER A N 1
ATOM 760 C CA . SER A 1 98 ? 3.906 -1.181 -15.804 1.00 93.31 98 SER A CA 1
ATOM 761 C C . SER A 1 98 ? 2.900 -2.320 -15.933 1.00 93.31 98 SER A C 1
ATOM 763 O O . SER A 1 98 ? 2.991 -3.297 -15.200 1.00 93.31 98 SER A O 1
ATOM 765 N N . ILE A 1 99 ? 1.969 -2.233 -16.888 1.00 93.81 99 ILE A N 1
ATOM 766 C CA . ILE A 1 99 ? 0.937 -3.259 -17.094 1.00 93.81 99 ILE A CA 1
ATOM 767 C C . ILE A 1 99 ? 1.550 -4.563 -17.619 1.00 93.81 99 ILE A C 1
ATOM 769 O O . ILE A 1 99 ? 1.220 -5.634 -17.117 1.00 93.81 99 ILE A O 1
ATOM 773 N N . ALA A 1 100 ? 2.443 -4.486 -18.610 1.00 92.88 100 ALA A N 1
ATOM 774 C CA . ALA A 1 100 ? 3.035 -5.658 -19.257 1.00 92.88 100 ALA A CA 1
ATOM 775 C C . ALA A 1 100 ? 3.904 -6.500 -18.311 1.00 92.88 100 ALA A C 1
ATOM 777 O O . ALA A 1 100 ? 4.042 -7.705 -18.505 1.00 92.88 100 ALA A O 1
ATOM 778 N N . LEU A 1 101 ? 4.495 -5.862 -17.302 1.00 93.69 101 LEU A N 1
ATOM 779 C CA . LEU A 1 101 ? 5.412 -6.487 -16.352 1.00 93.69 101 LEU A CA 1
ATOM 780 C C . LEU A 1 101 ? 4.810 -6.746 -14.975 1.00 93.69 101 LEU A C 1
ATOM 782 O O . LEU A 1 101 ? 5.514 -7.248 -14.097 1.00 93.69 101 LEU A O 1
ATOM 786 N N . CYS A 1 102 ? 3.541 -6.402 -14.782 1.00 94.75 102 CYS A N 1
ATOM 787 C CA . CYS A 1 102 ? 2.846 -6.583 -13.524 1.00 94.75 102 CYS A CA 1
ATOM 788 C C . CYS A 1 102 ? 2.288 -8.000 -13.400 1.00 94.75 102 CYS A C 1
ATOM 790 O O . CYS A 1 102 ? 1.566 -8.493 -14.268 1.00 94.75 102 CYS A O 1
ATOM 792 N N . TYR A 1 103 ? 2.613 -8.638 -12.282 1.00 96.44 103 TYR A N 1
ATOM 793 C CA . TYR A 1 103 ? 2.081 -9.936 -11.917 1.00 96.44 103 TYR A CA 1
ATOM 794 C C . TYR A 1 103 ? 0.662 -9.817 -11.324 1.00 96.44 103 TYR A C 1
ATOM 796 O O . TYR A 1 103 ? 0.340 -8.816 -10.675 1.00 96.44 103 TYR A O 1
ATOM 804 N N . PRO A 1 104 ? -0.206 -10.834 -11.503 1.00 95.94 104 PRO A N 1
ATOM 805 C CA . PRO A 1 104 ? -1.541 -10.887 -10.895 1.00 95.94 104 PRO A CA 1
ATOM 806 C C . PRO A 1 104 ? -1.576 -10.605 -9.380 1.00 95.94 104 PRO A C 1
ATOM 808 O O . PRO A 1 104 ? -2.543 -10.045 -8.862 1.00 95.94 104 PRO A O 1
ATOM 811 N N . GLU A 1 105 ? -0.515 -10.973 -8.671 1.00 97.06 105 GLU A N 1
ATOM 812 C CA . GLU A 1 105 ? -0.326 -10.847 -7.230 1.00 97.06 105 GLU A CA 1
ATOM 813 C C . GLU A 1 105 ? -0.329 -9.388 -6.752 1.00 97.06 105 GLU A C 1
ATOM 815 O O . GLU A 1 105 ? -0.800 -9.113 -5.646 1.00 97.06 105 GLU A O 1
ATOM 820 N N . PHE A 1 106 ? 0.099 -8.438 -7.590 1.00 97.69 106 PHE A N 1
ATOM 821 C CA . PHE A 1 106 ? -0.047 -7.011 -7.296 1.00 97.69 106 PHE A CA 1
ATOM 822 C C . PHE A 1 106 ? -1.527 -6.607 -7.217 1.00 97.69 106 PHE A C 1
ATOM 824 O O . PHE A 1 106 ? -1.952 -5.953 -6.266 1.00 97.69 106 PHE A O 1
ATOM 831 N N . TYR A 1 107 ? -2.353 -7.041 -8.175 1.00 97.12 107 TYR A N 1
ATOM 832 C CA . TYR A 1 107 ? -3.789 -6.744 -8.146 1.00 97.12 107 TYR A CA 1
ATOM 833 C C . TYR A 1 107 ? -4.476 -7.409 -6.949 1.00 97.12 107 TYR A C 1
ATOM 835 O O . TYR A 1 107 ? -5.392 -6.827 -6.368 1.00 97.12 107 TYR A O 1
ATOM 843 N N . LEU A 1 108 ? -4.017 -8.600 -6.546 1.00 97.56 108 LEU A N 1
ATOM 844 C CA . LEU A 1 108 ? -4.460 -9.239 -5.308 1.00 97.56 108 LEU A CA 1
ATOM 845 C C . LEU A 1 108 ? -4.129 -8.369 -4.085 1.00 97.56 108 LEU A C 1
ATOM 847 O O . LEU A 1 108 ? -5.008 -8.165 -3.249 1.00 97.56 108 LEU A O 1
ATOM 851 N N . ALA A 1 109 ? -2.905 -7.838 -3.991 1.00 97.81 109 ALA A N 1
ATOM 852 C CA . ALA A 1 109 ? -2.507 -6.925 -2.918 1.00 97.81 109 ALA A CA 1
ATOM 853 C C . ALA A 1 109 ? -3.413 -5.685 -2.862 1.00 97.81 109 ALA A C 1
ATOM 855 O O . ALA A 1 109 ? -4.036 -5.426 -1.827 1.00 97.81 109 ALA A O 1
ATOM 856 N N . LEU A 1 110 ? -3.599 -5.025 -4.010 1.00 98.19 110 LEU A N 1
ATOM 857 C CA . LEU A 1 110 ? -4.426 -3.827 -4.138 1.00 98.19 110 LEU A CA 1
ATOM 858 C C . LEU A 1 110 ? -5.882 -4.081 -3.721 1.00 98.19 110 LEU A C 1
ATOM 860 O O . LEU A 1 110 ? -6.483 -3.308 -2.971 1.00 98.19 110 LEU A O 1
ATOM 864 N N . VAL A 1 111 ? -6.466 -5.197 -4.163 1.00 98.25 111 VAL A N 1
ATOM 865 C CA . VAL A 1 111 ? -7.828 -5.585 -3.772 1.00 98.25 111 VAL A CA 1
ATOM 866 C C . VAL A 1 111 ? -7.905 -5.874 -2.273 1.00 98.25 111 VAL A C 1
ATOM 868 O O . VAL A 1 111 ? -8.845 -5.418 -1.618 1.00 98.25 111 VAL A O 1
ATOM 871 N N . CYS A 1 112 ? -6.929 -6.587 -1.706 1.00 98.00 112 CYS A N 1
ATOM 872 C CA . CYS A 1 112 ? -6.893 -6.896 -0.279 1.00 98.00 112 CYS A CA 1
ATOM 873 C C . CYS A 1 112 ? -6.885 -5.625 0.581 1.00 98.00 112 CYS A C 1
ATOM 875 O O . CYS A 1 112 ? -7.674 -5.532 1.525 1.00 98.00 112 CYS A O 1
ATOM 877 N N . ILE A 1 113 ? -6.056 -4.626 0.258 1.00 98.25 113 ILE A N 1
ATOM 878 C CA . ILE A 1 113 ? -6.007 -3.386 1.043 1.00 98.25 113 ILE A CA 1
ATOM 879 C C . ILE A 1 113 ? -7.279 -2.537 0.869 1.00 98.25 113 ILE A C 1
ATOM 881 O O . ILE A 1 113 ? -7.788 -1.984 1.850 1.00 98.25 113 ILE A O 1
ATOM 885 N N . VAL A 1 114 ? -7.873 -2.501 -0.331 1.00 98.31 114 VAL A N 1
ATOM 886 C CA . VAL A 1 114 ? -9.155 -1.814 -0.581 1.00 98.31 114 VAL A CA 1
ATOM 887 C C . VAL A 1 114 ? -10.293 -2.468 0.207 1.00 98.31 114 VAL A C 1
ATOM 889 O O . VAL A 1 114 ? -11.079 -1.776 0.859 1.00 98.31 114 VAL A O 1
ATOM 892 N N . VAL A 1 115 ? -10.373 -3.801 0.210 1.00 97.62 115 VAL A N 1
ATOM 893 C CA . VAL A 1 115 ? -11.364 -4.544 1.002 1.00 97.62 115 VAL A CA 1
ATOM 894 C C . VAL A 1 115 ? -11.156 -4.292 2.496 1.00 97.62 115 VAL A C 1
ATOM 896 O O . VAL A 1 115 ? -12.127 -4.015 3.207 1.00 97.62 115 VAL A O 1
ATOM 899 N N . THR A 1 116 ? -9.910 -4.303 2.976 1.00 97.56 116 THR A N 1
ATOM 900 C CA . THR A 1 116 ? -9.581 -3.960 4.368 1.00 97.56 116 THR A CA 1
ATOM 901 C C . THR A 1 116 ? -10.051 -2.549 4.729 1.00 97.56 116 THR A C 1
ATOM 903 O O . THR A 1 116 ? -10.674 -2.365 5.780 1.00 97.56 116 THR A O 1
ATOM 906 N N . TYR A 1 117 ? -9.849 -1.563 3.851 1.00 97.62 117 TYR A N 1
ATOM 907 C CA . TYR A 1 117 ? -10.345 -0.200 4.048 1.00 97.62 117 TYR A CA 1
ATOM 908 C C . TYR A 1 117 ? -11.877 -0.135 4.146 1.00 97.62 117 TYR A C 1
ATOM 910 O O . TYR A 1 117 ? -12.425 0.510 5.046 1.00 97.62 117 TYR A O 1
ATOM 918 N N . ILE A 1 118 ? -12.593 -0.852 3.277 1.00 96.06 118 ILE A N 1
ATOM 919 C CA . ILE A 1 118 ? -14.062 -0.916 3.312 1.00 96.06 118 ILE A CA 1
ATOM 920 C C . ILE A 1 118 ? -14.547 -1.541 4.631 1.00 96.06 118 ILE A C 1
ATOM 922 O O . ILE A 1 118 ? -15.446 -0.998 5.284 1.00 96.06 118 ILE A O 1
ATOM 926 N N . ILE A 1 119 ? -13.925 -2.643 5.068 1.00 93.81 119 ILE A N 1
ATOM 927 C CA . ILE A 1 119 ? -14.226 -3.300 6.351 1.00 93.81 119 ILE A CA 1
ATOM 928 C C . ILE A 1 119 ? -13.986 -2.337 7.521 1.00 93.81 119 ILE A C 1
ATOM 930 O O . ILE A 1 119 ? -14.818 -2.252 8.435 1.00 93.81 119 ILE A O 1
ATOM 934 N N . TYR A 1 120 ? -12.882 -1.587 7.491 1.00 93.44 120 TYR A N 1
ATOM 935 C CA . TYR A 1 120 ? -12.540 -0.587 8.500 1.00 93.44 120 TYR A CA 1
ATOM 936 C C . TYR A 1 120 ? -13.612 0.507 8.596 1.00 93.44 120 TYR A C 1
ATOM 938 O O . TYR A 1 120 ? -14.166 0.748 9.675 1.00 93.44 120 TYR A O 1
ATOM 946 N N . LYS A 1 121 ? -13.998 1.105 7.460 1.00 92.38 121 LYS A N 1
ATOM 947 C CA . LYS A 1 121 ? -15.050 2.134 7.397 1.00 92.38 121 LYS A CA 1
ATOM 948 C C . LYS A 1 121 ? -16.398 1.620 7.891 1.00 92.38 121 LYS A C 1
ATOM 950 O O . LYS A 1 121 ? -17.062 2.303 8.672 1.00 92.38 121 LYS A O 1
ATOM 955 N N . TYR A 1 122 ? -16.798 0.415 7.491 1.00 90.31 122 TYR A N 1
ATOM 956 C CA . TYR A 1 122 ? -18.057 -0.180 7.941 1.00 90.31 122 TYR A CA 1
ATOM 957 C C . TYR A 1 122 ? -18.063 -0.439 9.456 1.00 90.31 122 TYR A C 1
ATOM 959 O O . TYR A 1 122 ? -19.046 -0.163 10.151 1.00 90.31 122 TYR A O 1
ATOM 967 N N . THR A 1 123 ? -16.939 -0.919 9.991 1.00 87.56 123 THR A N 1
ATOM 968 C CA . THR A 1 123 ? -16.793 -1.227 11.417 1.00 87.56 123 THR A CA 1
ATOM 969 C C . THR A 1 123 ? -16.867 0.027 12.289 1.00 87.56 123 THR A C 1
ATOM 971 O O . THR A 1 123 ? -17.553 -0.011 13.318 1.00 87.56 123 THR A O 1
ATOM 974 N N . ASN A 1 124 ? -16.226 1.124 11.867 1.00 84.25 124 ASN A N 1
ATOM 975 C CA . ASN A 1 124 ? -16.237 2.408 12.579 1.00 84.25 124 ASN A CA 1
ATOM 976 C C . ASN A 1 124 ? -17.566 3.156 12.437 1.00 84.25 124 ASN A C 1
ATOM 978 O O . ASN A 1 124 ? -18.088 3.650 13.434 1.00 84.25 124 ASN A O 1
ATOM 982 N N . LYS A 1 125 ? -18.207 3.134 11.259 1.00 79.81 125 LYS A N 1
ATOM 983 C CA . LYS A 1 125 ? -19.560 3.694 11.093 1.00 79.81 125 LYS A CA 1
ATOM 984 C C . LYS A 1 125 ? -20.553 3.070 12.078 1.00 79.81 125 LYS A C 1
ATOM 986 O O . LYS A 1 125 ? -21.368 3.770 12.670 1.00 79.81 125 LYS A O 1
ATOM 991 N N . LYS A 1 126 ? -20.456 1.754 12.303 1.00 67.94 126 LYS A N 1
ATOM 992 C CA . LYS A 1 126 ? -21.290 1.048 13.286 1.00 67.94 126 LYS A CA 1
ATOM 993 C C . LYS A 1 126 ? -21.000 1.466 14.735 1.00 67.94 126 LYS A C 1
ATOM 995 O O . LYS A 1 126 ? -21.887 1.305 15.558 1.00 67.94 126 LYS A O 1
ATOM 1000 N N . MET A 1 127 ? -19.803 1.965 15.060 1.00 63.47 127 MET A N 1
ATOM 1001 C CA . MET A 1 127 ? -19.489 2.478 16.402 1.00 63.47 127 MET A CA 1
ATOM 1002 C C . MET A 1 127 ? -20.176 3.817 16.666 1.00 63.47 127 MET A C 1
ATOM 1004 O O . MET A 1 127 ? -20.835 3.944 17.694 1.00 63.47 127 MET A O 1
ATOM 1008 N N . ASN A 1 128 ? -20.096 4.750 15.713 1.00 61.62 128 ASN A N 1
ATOM 1009 C CA . ASN A 1 128 ? -20.702 6.081 15.835 1.00 61.62 128 ASN A CA 1
ATOM 1010 C C . ASN A 1 128 ? -22.239 6.032 15.959 1.00 61.62 128 ASN A C 1
ATOM 1012 O O . ASN A 1 128 ? -22.834 6.962 16.477 1.00 61.62 128 ASN A O 1
ATOM 1016 N N . LEU A 1 129 ? -22.886 4.954 15.495 1.00 58.88 129 LEU A N 1
ATOM 1017 C CA . LEU A 1 129 ? -24.338 4.741 15.616 1.00 58.88 129 LEU A CA 1
ATOM 1018 C C . LEU A 1 129 ? -24.775 4.120 16.957 1.00 58.88 129 LEU A C 1
ATOM 1020 O O . LEU A 1 129 ? -25.969 4.007 17.210 1.00 58.88 129 LEU A O 1
ATOM 1024 N N . THR A 1 130 ? -23.832 3.631 17.767 1.00 55.94 130 THR A N 1
ATOM 1025 C CA . THR A 1 130 ? -24.107 2.925 19.038 1.00 55.94 130 THR A CA 1
ATOM 1026 C C . THR A 1 130 ? -23.632 3.681 20.280 1.00 55.94 130 THR A C 1
ATOM 1028 O O . THR A 1 130 ? -23.769 3.154 21.383 1.00 55.94 130 THR A O 1
ATOM 1031 N N . GLN A 1 131 ? -23.046 4.864 20.098 1.00 51.59 131 GLN A N 1
ATOM 1032 C CA . GLN A 1 131 ? -22.707 5.818 21.157 1.00 51.59 131 GLN A CA 1
ATOM 1033 C C . GLN A 1 131 ? -23.766 6.915 21.197 1.00 51.59 131 GLN A C 1
ATOM 1035 O O . GLN A 1 131 ? -24.046 7.384 22.318 1.00 51.59 131 GLN A O 1
#

Mean predicted aligned error: 4.08 Å